Protein AF-A0A7X7IV28-F1 (afdb_monomer_lite)

Foldseek 3Di:
DDDDAADEDEDEDAAPVDHCVVVVVVLVVVLVVCVVVVNNVRYDYHYDPHYDD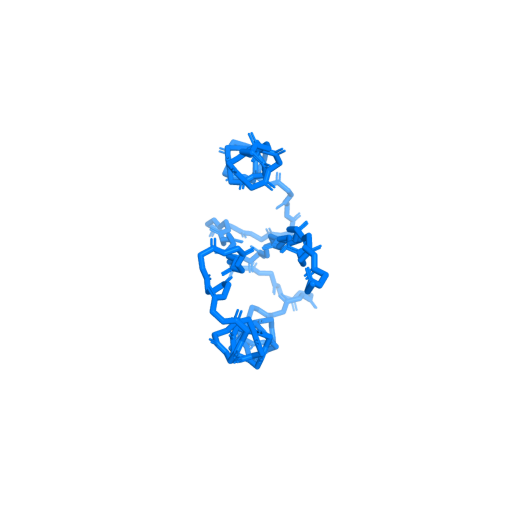DDCVRVVVVVVVRVDDD

pLDDT: mean 80.37, std 15.92, range [38.47, 96.62]

Secondary structure (DSSP, 8-state):
---PPP--EEE-SS-SSS-HHHHHHHHHHHHHHHHHTT-GGG--EEE-SSSS---HHHHHHHHHHTTS--

Radius of gyration: 13.2 Å; chains: 1; bounding box: 35×16×35 Å

Sequence (70 aa):
MPAFRHRRQAVYGKDPIFPIAGTRRAFRKLRGIYDACGASDQCRLVVGPEGHRFYADLAWPAMQKAMRRR

Structure (mmCIF, N/CA/C/O backbone):
data_AF-A0A7X7IV28-F1
#
_entry.id   AF-A0A7X7IV28-F1
#
loop_
_atom_site.group_PDB
_atom_site.id
_atom_site.type_symbol
_atom_site.label_atom_id
_atom_site.label_alt_id
_atom_site.label_comp_id
_atom_site.label_asym_id
_atom_site.label_entity_id
_atom_site.label_seq_id
_atom_site.pdbx_PDB_ins_code
_atom_site.Cartn_x
_atom_site.Cartn_y
_atom_site.Cartn_z
_atom_site.occupancy
_atom_site.B_iso_or_equiv
_atom_site.auth_seq_id
_atom_site.auth_comp_id
_atom_site.auth_asym_id
_atom_site.auth_atom_id
_atom_site.pdbx_PDB_model_num
ATOM 1 N N . MET A 1 1 ? -13.695 9.805 21.958 1.00 38.47 1 MET A N 1
ATOM 2 C CA . MET A 1 1 ? -12.486 9.114 21.449 1.00 38.47 1 MET A CA 1
ATOM 3 C C . MET A 1 1 ? -12.354 9.440 19.967 1.00 38.47 1 MET A C 1
ATOM 5 O O . MET A 1 1 ? -13.357 9.284 19.279 1.00 38.47 1 MET A O 1
ATOM 9 N N . PRO A 1 2 ? -11.239 10.009 19.473 1.00 45.12 2 PRO A N 1
ATOM 10 C CA . PRO A 1 2 ? -11.230 10.627 18.151 1.00 45.12 2 PRO A CA 1
ATOM 11 C C . PRO A 1 2 ? -11.228 9.566 17.044 1.00 45.12 2 PRO A C 1
ATOM 13 O O . PRO A 1 2 ? -10.481 8.593 17.092 1.00 45.12 2 PRO A O 1
ATOM 16 N N . ALA A 1 3 ? -12.090 9.767 16.047 1.00 44.66 3 ALA A N 1
ATOM 17 C CA . ALA A 1 3 ? -12.208 8.930 14.861 1.00 44.66 3 ALA A CA 1
ATOM 18 C C . ALA A 1 3 ? -10.958 9.085 13.977 1.00 44.66 3 ALA A C 1
ATOM 20 O O . ALA A 1 3 ? -10.767 10.116 13.323 1.00 44.66 3 ALA A O 1
ATOM 21 N N . PHE A 1 4 ? -10.094 8.070 13.965 1.00 41.50 4 PHE A N 1
ATOM 22 C CA . PHE A 1 4 ? -8.879 8.069 13.156 1.00 41.50 4 PHE A CA 1
ATOM 23 C C . PHE A 1 4 ? -9.195 7.737 11.693 1.00 41.50 4 PHE A C 1
ATOM 25 O O . PHE A 1 4 ? -9.775 6.706 11.362 1.00 41.50 4 PHE A O 1
ATOM 32 N N . ARG A 1 5 ? -8.843 8.689 10.822 1.00 52.03 5 ARG A N 1
ATOM 33 C CA . ARG A 1 5 ? -9.212 8.760 9.404 1.00 52.03 5 ARG A CA 1
ATOM 34 C C . ARG A 1 5 ? -8.207 8.049 8.497 1.00 52.03 5 ARG A C 1
ATOM 36 O O . ARG A 1 5 ? -6.996 8.141 8.670 1.00 52.03 5 ARG A O 1
ATOM 43 N N . HIS A 1 6 ? -8.761 7.424 7.469 1.00 45.06 6 HIS A N 1
ATOM 44 C CA . HIS A 1 6 ? -8.119 6.553 6.492 1.00 45.06 6 HIS A CA 1
ATOM 45 C C . HIS A 1 6 ? -7.062 7.248 5.608 1.00 45.06 6 HIS A C 1
ATOM 47 O O . HIS A 1 6 ? -7.366 8.236 4.938 1.00 45.06 6 HIS A O 1
ATOM 53 N N . ARG A 1 7 ? -5.846 6.683 5.507 1.00 44.00 7 ARG A N 1
ATOM 54 C CA . ARG A 1 7 ? -4.859 7.004 4.450 1.00 44.00 7 ARG A CA 1
ATOM 55 C C . ARG A 1 7 ? -4.187 5.727 3.921 1.00 44.00 7 ARG A C 1
ATOM 57 O O . ARG A 1 7 ? -3.894 4.822 4.691 1.00 44.00 7 ARG A O 1
ATOM 64 N N . ARG A 1 8 ? -3.947 5.651 2.602 1.00 62.56 8 ARG A N 1
ATOM 65 C CA . ARG A 1 8 ? -3.377 4.484 1.883 1.00 62.56 8 ARG A CA 1
ATOM 66 C C . ARG A 1 8 ? -2.280 4.906 0.911 1.00 62.56 8 ARG A C 1
ATOM 68 O O . ARG A 1 8 ? -2.313 6.032 0.423 1.00 62.56 8 ARG A O 1
ATOM 75 N N . GLN A 1 9 ? -1.361 3.990 0.596 1.00 52.06 9 GLN A N 1
ATOM 76 C CA . GLN A 1 9 ? -0.211 4.247 -0.277 1.00 52.06 9 GLN A CA 1
ATOM 77 C C . GLN A 1 9 ? -0.041 3.131 -1.325 1.00 52.06 9 GLN A C 1
ATOM 79 O O . GLN A 1 9 ? -0.154 1.944 -1.010 1.00 52.06 9 GLN A O 1
ATOM 84 N N . ALA A 1 10 ? 0.216 3.519 -2.576 1.00 56.38 10 ALA A N 1
ATOM 85 C CA . ALA A 1 10 ? 0.489 2.627 -3.707 1.00 56.38 10 ALA A CA 1
ATOM 86 C C . ALA A 1 10 ? 1.972 2.712 -4.102 1.00 56.38 10 ALA A C 1
ATOM 88 O O . ALA A 1 10 ? 2.583 3.769 -3.945 1.00 56.38 10 ALA A O 1
ATOM 89 N N . VAL A 1 11 ? 2.557 1.592 -4.540 1.00 60.41 11 VAL A N 1
ATOM 90 C CA . VAL A 1 11 ? 4.011 1.430 -4.725 1.00 60.41 11 VAL A CA 1
ATOM 91 C C . VAL A 1 11 ? 4.322 0.523 -5.922 1.00 60.41 11 VAL A C 1
ATOM 93 O O . VAL A 1 11 ? 3.533 -0.348 -6.281 1.00 60.41 11 VAL A O 1
ATOM 96 N N . TYR A 1 12 ? 5.484 0.726 -6.536 1.00 69.75 12 TYR A N 1
ATOM 97 C CA . TYR A 1 12 ? 5.938 0.096 -7.780 1.00 69.75 12 TYR A CA 1
ATOM 98 C C . TYR A 1 12 ? 6.716 -1.208 -7.523 1.00 69.75 12 TYR A C 1
ATOM 100 O O . TYR A 1 12 ? 7.484 -1.284 -6.566 1.00 69.75 12 TYR A O 1
ATOM 108 N N . GLY A 1 13 ? 6.511 -2.243 -8.347 1.00 61.75 13 GLY A N 1
ATOM 109 C CA . GLY A 1 13 ? 7.083 -3.583 -8.143 1.00 61.75 13 GLY A CA 1
ATOM 110 C C . GLY A 1 13 ? 8.495 -3.775 -8.706 1.00 61.75 13 GLY A C 1
ATOM 111 O O . GLY A 1 13 ? 9.323 -4.408 -8.050 1.00 61.75 13 GLY A O 1
ATOM 112 N N . LYS A 1 14 ? 8.777 -3.210 -9.890 1.00 69.00 14 LYS A N 1
ATOM 113 C CA . LYS A 1 14 ? 10.055 -3.341 -10.624 1.00 69.00 14 LYS A CA 1
ATOM 114 C C . LYS A 1 14 ? 10.650 -1.975 -10.982 1.00 69.00 14 LYS A C 1
ATOM 116 O O . LYS A 1 14 ? 10.912 -1.679 -12.143 1.00 69.00 14 LYS A O 1
ATOM 121 N N . ASP A 1 15 ? 10.778 -1.101 -9.993 1.00 75.62 15 ASP A N 1
ATOM 122 C CA . ASP A 1 15 ? 11.309 0.247 -10.187 1.00 75.62 15 ASP A CA 1
ATOM 123 C C . ASP A 1 15 ? 12.760 0.336 -9.673 1.00 75.62 15 ASP A C 1
ATOM 125 O O . ASP A 1 15 ? 12.975 0.200 -8.464 1.00 75.62 15 ASP A O 1
ATOM 129 N N . PRO A 1 16 ? 13.760 0.533 -10.556 1.00 76.81 16 PRO A N 1
ATOM 130 C CA . PRO A 1 16 ? 15.157 0.661 -10.147 1.00 76.81 16 PRO A CA 1
ATOM 131 C C . PRO A 1 16 ? 15.466 2.004 -9.466 1.00 76.81 16 PRO A C 1
ATOM 133 O O . PRO A 1 16 ? 16.426 2.079 -8.705 1.00 76.81 16 PRO A O 1
ATOM 136 N N . ILE A 1 17 ? 14.657 3.045 -9.698 1.00 83.00 17 ILE A N 1
ATOM 137 C CA . ILE A 1 17 ? 14.800 4.367 -9.067 1.00 83.00 17 ILE A CA 1
ATOM 138 C C . ILE A 1 17 ? 14.220 4.326 -7.648 1.00 83.00 17 ILE A C 1
ATOM 140 O O . ILE A 1 17 ? 14.797 4.889 -6.717 1.00 83.00 17 ILE A O 1
ATOM 144 N N . PHE A 1 18 ? 13.113 3.600 -7.458 1.00 80.19 18 PHE A N 1
ATOM 145 C CA . PHE A 1 18 ? 12.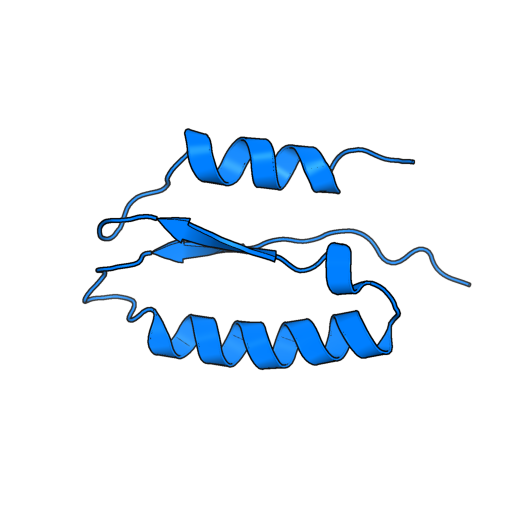460 3.422 -6.158 1.00 80.19 18 PHE A CA 1
ATOM 146 C C . PHE A 1 18 ? 1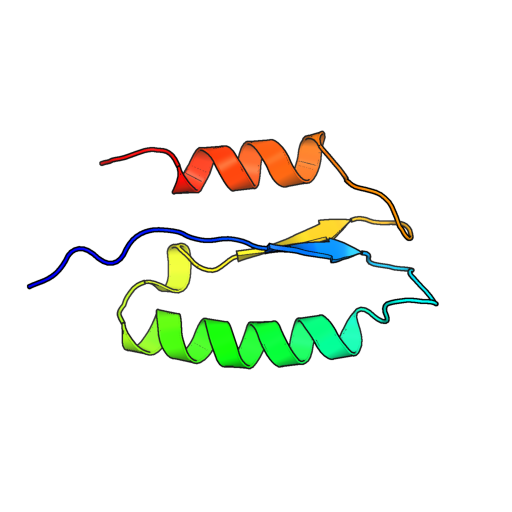2.285 1.940 -5.789 1.00 80.19 18 PHE A C 1
ATOM 148 O O . PHE A 1 18 ? 11.182 1.393 -5.899 1.00 80.19 18 PHE A O 1
ATOM 155 N N . PRO A 1 19 ? 13.339 1.274 -5.276 1.00 83.38 19 PRO A N 1
ATOM 156 C CA . PRO A 1 19 ? 13.273 -0.137 -4.919 1.00 83.38 19 PRO A CA 1
ATOM 157 C C . PRO A 1 19 ? 12.191 -0.441 -3.873 1.00 83.38 19 PRO A C 1
ATOM 159 O O . PRO A 1 19 ? 12.204 0.067 -2.746 1.00 83.38 19 PRO A O 1
ATOM 162 N N . ILE A 1 20 ? 11.299 -1.380 -4.201 1.00 87.50 20 ILE A N 1
ATOM 163 C CA . ILE A 1 20 ? 10.146 -1.759 -3.366 1.00 87.50 20 ILE A CA 1
ATOM 164 C C . ILE A 1 20 ? 10.517 -2.237 -1.952 1.00 87.50 20 ILE A C 1
ATOM 166 O O . ILE A 1 20 ? 9.702 -2.178 -1.026 1.00 87.50 20 ILE A O 1
ATOM 170 N N . ALA A 1 21 ? 11.746 -2.718 -1.752 1.00 90.56 21 ALA A N 1
ATOM 171 C CA . ALA A 1 21 ? 12.225 -3.192 -0.458 1.00 90.56 21 ALA A CA 1
ATOM 172 C C . ALA A 1 21 ? 12.151 -2.102 0.626 1.00 90.56 21 ALA A C 1
ATOM 174 O O . ALA A 1 21 ? 11.715 -2.380 1.750 1.00 90.56 21 ALA A O 1
ATOM 175 N N . GLY A 1 22 ? 12.524 -0.863 0.280 1.00 90.50 22 GLY A N 1
ATOM 176 C CA . GLY A 1 22 ? 12.445 0.283 1.186 1.00 90.50 22 GLY A CA 1
ATOM 177 C C . GLY A 1 22 ? 11.003 0.560 1.596 1.00 90.50 22 GLY A C 1
ATOM 178 O O . GLY A 1 22 ? 10.684 0.638 2.785 1.00 90.50 22 GLY A O 1
ATOM 179 N N . THR A 1 23 ? 10.094 0.583 0.625 1.00 90.81 23 THR A N 1
ATOM 180 C CA . THR A 1 23 ? 8.690 0.868 0.901 1.00 90.81 23 THR A CA 1
ATOM 181 C C . THR A 1 23 ? 7.991 -0.248 1.665 1.00 90.81 23 THR A C 1
ATOM 183 O O . THR A 1 23 ? 7.222 0.035 2.578 1.00 90.81 23 THR A O 1
ATOM 186 N N . ARG A 1 24 ? 8.297 -1.523 1.388 1.00 92.19 24 ARG A N 1
ATOM 187 C CA . ARG A 1 24 ? 7.802 -2.655 2.194 1.00 92.19 24 ARG A CA 1
ATOM 188 C C . ARG A 1 24 ? 8.252 -2.544 3.649 1.00 92.19 24 ARG A C 1
ATOM 190 O O . ARG A 1 24 ? 7.471 -2.834 4.553 1.00 92.19 24 ARG A O 1
ATOM 197 N N . ARG A 1 25 ? 9.495 -2.115 3.892 1.00 94.50 25 ARG A N 1
ATOM 198 C CA . ARG A 1 25 ? 10.017 -1.894 5.249 1.00 94.50 25 ARG A CA 1
ATOM 199 C C . ARG A 1 25 ? 9.270 -0.767 5.960 1.00 94.50 25 ARG A C 1
ATOM 201 O O . ARG A 1 25 ? 8.855 -0.959 7.100 1.00 94.50 25 ARG A O 1
ATOM 208 N N . ALA A 1 26 ? 9.078 0.369 5.292 1.00 94.06 26 ALA A N 1
ATOM 209 C CA . ALA A 1 26 ? 8.320 1.493 5.838 1.00 94.06 26 ALA A CA 1
ATOM 210 C C . ALA A 1 26 ? 6.856 1.105 6.110 1.00 94.06 26 ALA A C 1
ATOM 212 O O . ALA A 1 26 ? 6.340 1.363 7.195 1.00 94.06 26 ALA A O 1
ATOM 213 N N . PHE A 1 27 ? 6.223 0.392 5.175 1.00 93.69 27 PHE A N 1
ATOM 214 C CA . PHE A 1 27 ? 4.852 -0.084 5.315 1.00 93.69 27 PHE A CA 1
ATOM 215 C C . PHE A 1 27 ? 4.677 -1.031 6.504 1.00 93.69 27 PHE A C 1
ATOM 217 O O . PHE A 1 27 ? 3.714 -0.876 7.241 1.00 93.69 27 PHE A O 1
ATOM 224 N N . ARG A 1 28 ? 5.603 -1.971 6.748 1.00 94.81 28 ARG A N 1
ATOM 225 C CA . ARG A 1 28 ? 5.529 -2.846 7.935 1.00 94.81 28 ARG A CA 1
ATOM 226 C C . ARG A 1 28 ? 5.525 -2.051 9.242 1.00 94.81 28 ARG A C 1
ATOM 228 O O . ARG A 1 28 ? 4.737 -2.359 10.128 1.00 94.81 28 ARG A O 1
ATOM 235 N N . LYS A 1 29 ? 6.362 -1.012 9.347 1.00 96.38 29 LYS A N 1
ATOM 236 C CA . LYS A 1 29 ? 6.384 -0.127 10.524 1.00 96.38 29 LYS A CA 1
ATOM 237 C C . LYS A 1 29 ? 5.072 0.645 10.668 1.00 96.38 29 LYS A C 1
ATOM 239 O O . LYS A 1 29 ? 4.492 0.662 11.747 1.00 96.38 29 LYS A O 1
ATOM 244 N N . LEU A 1 30 ? 4.588 1.234 9.573 1.00 94.12 30 LEU A N 1
ATOM 245 C CA . LEU A 1 30 ? 3.318 1.961 9.556 1.00 94.12 30 LEU A CA 1
ATOM 246 C C . LEU A 1 30 ? 2.144 1.054 9.938 1.00 94.12 30 LEU A C 1
ATOM 248 O O . LEU A 1 30 ? 1.289 1.446 10.725 1.00 94.12 30 LEU A O 1
ATOM 252 N N . ARG A 1 31 ? 2.125 -0.171 9.410 1.00 92.81 31 ARG A N 1
ATOM 253 C CA . ARG A 1 31 ? 1.090 -1.156 9.701 1.00 92.81 31 ARG A CA 1
ATOM 254 C C . ARG A 1 31 ? 1.057 -1.508 11.186 1.00 92.81 31 ARG A C 1
ATOM 256 O O . ARG A 1 31 ? -0.029 -1.518 11.738 1.00 92.81 31 ARG A O 1
ATOM 263 N N . GLY A 1 32 ? 2.211 -1.664 11.838 1.00 95.69 32 GLY A N 1
ATOM 264 C CA . GLY A 1 32 ? 2.272 -1.887 13.287 1.00 95.69 32 GLY A CA 1
ATOM 265 C C . GLY A 1 32 ? 1.619 -0.768 14.112 1.00 95.69 32 GLY A C 1
ATOM 266 O O . GLY A 1 32 ? 0.940 -1.050 15.092 1.00 95.69 32 GLY A O 1
ATOM 267 N N . ILE A 1 33 ? 1.745 0.494 13.683 1.00 96.25 33 ILE A N 1
ATOM 268 C CA . ILE A 1 33 ? 1.049 1.625 14.326 1.00 96.25 33 ILE A CA 1
ATOM 269 C C . ILE A 1 33 ? -0.469 1.494 14.142 1.00 96.25 33 ILE A C 1
ATOM 271 O O . ILE A 1 33 ? -1.220 1.618 15.103 1.00 96.25 33 ILE A O 1
ATOM 275 N N . TYR A 1 34 ? -0.928 1.209 12.921 1.00 92.62 34 TYR A N 1
ATOM 276 C CA . TYR A 1 34 ? -2.356 1.013 12.649 1.00 92.62 34 TYR A CA 1
ATOM 277 C C . TYR A 1 34 ? -2.929 -0.194 13.399 1.00 92.62 34 TYR A C 1
ATOM 279 O O . TYR A 1 34 ? -4.058 -0.121 13.874 1.00 92.62 34 TYR A O 1
ATOM 287 N N . ASP A 1 35 ? -2.155 -1.269 13.542 1.00 94.75 35 ASP A N 1
ATOM 288 C CA . ASP A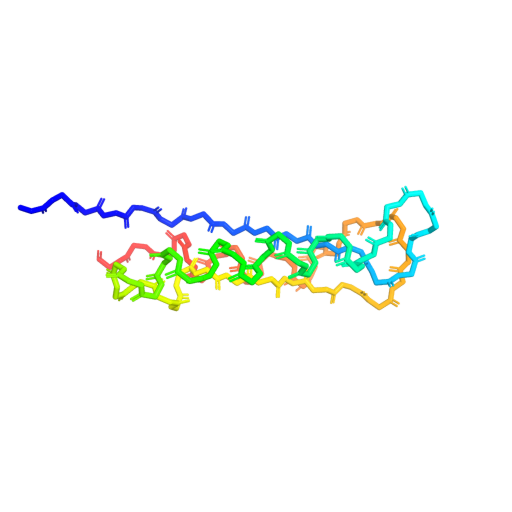 1 35 ? -2.532 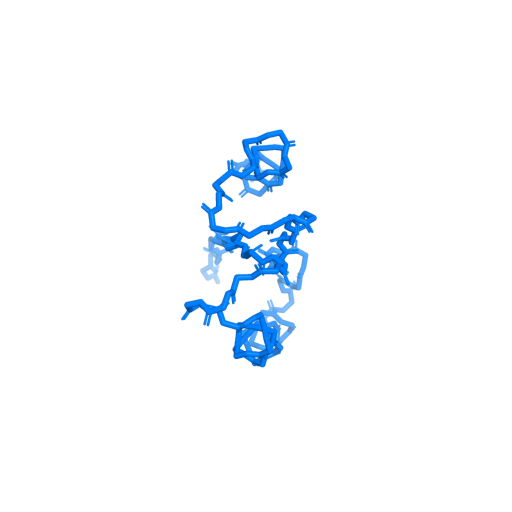-2.457 14.306 1.00 94.75 35 ASP A CA 1
ATOM 289 C C . ASP A 1 35 ? -2.703 -2.124 15.797 1.00 94.75 35 ASP A C 1
ATOM 291 O O . ASP A 1 35 ? -3.724 -2.475 16.383 1.00 94.75 35 ASP A O 1
ATOM 295 N N . ALA A 1 36 ? -1.780 -1.359 16.389 1.00 96.62 36 ALA A N 1
ATOM 296 C CA . ALA A 1 36 ? -1.897 -0.885 17.773 1.00 96.62 36 ALA A CA 1
ATOM 297 C C . ALA A 1 36 ? -3.123 0.023 17.997 1.00 96.62 36 ALA A C 1
ATOM 299 O O . ALA A 1 36 ? -3.662 0.084 19.100 1.00 96.62 36 ALA A O 1
ATOM 300 N N . CYS A 1 37 ? -3.593 0.702 16.949 1.00 94.62 37 CYS A N 1
ATOM 301 C CA . CYS A 1 37 ? -4.820 1.497 16.976 1.00 94.62 37 CYS A CA 1
ATOM 302 C C . CYS A 1 37 ? -6.093 0.695 16.639 1.00 94.62 37 CYS A C 1
ATOM 304 O O . CYS A 1 37 ? -7.162 1.295 16.536 1.00 94.62 37 CYS A O 1
ATOM 306 N N . GLY A 1 38 ? -6.004 -0.621 16.408 1.00 92.94 38 GLY A N 1
ATOM 307 C CA . GLY A 1 38 ? -7.142 -1.444 15.978 1.00 92.94 38 GLY A CA 1
ATOM 308 C C . GLY A 1 38 ? -7.660 -1.113 14.570 1.00 92.94 38 GLY A C 1
ATOM 309 O O . GLY A 1 38 ? -8.794 -1.440 14.236 1.00 92.94 38 GLY A O 1
ATOM 310 N N . ALA A 1 39 ? -6.846 -0.452 13.743 1.00 90.44 39 ALA A N 1
ATOM 311 C CA . ALA A 1 39 ? -7.201 0.071 12.422 1.00 90.44 39 ALA A CA 1
ATOM 312 C C . ALA A 1 39 ? -6.408 -0.602 11.286 1.00 90.44 39 ALA A C 1
ATOM 314 O O . ALA A 1 39 ? -6.196 -0.022 10.221 1.00 90.44 39 ALA A O 1
ATOM 315 N N . SER A 1 40 ? -5.928 -1.826 11.495 1.00 85.56 40 SER A N 1
ATOM 316 C CA . SER A 1 40 ? -5.136 -2.609 10.539 1.00 85.56 40 SER A CA 1
ATOM 317 C C . SER A 1 40 ? -5.720 -2.643 9.123 1.00 85.56 40 SER A C 1
ATOM 319 O O . SER A 1 40 ? -5.003 -2.551 8.123 1.00 85.56 40 SER A O 1
ATOM 321 N N . ASP A 1 41 ? -7.040 -2.775 9.029 1.00 85.25 41 ASP A N 1
ATOM 322 C CA . ASP A 1 41 ? -7.814 -2.829 7.790 1.00 85.25 41 ASP A CA 1
ATOM 323 C C . ASP A 1 41 ? -7.787 -1.505 7.001 1.00 85.25 41 ASP A C 1
ATOM 325 O O . ASP A 1 41 ? -8.026 -1.503 5.789 1.00 85.25 41 ASP A O 1
ATOM 329 N N . GLN A 1 42 ? -7.410 -0.406 7.660 1.00 84.75 42 GLN A N 1
ATOM 330 C CA . GLN A 1 42 ? -7.269 0.930 7.082 1.00 84.75 42 GLN A CA 1
ATOM 331 C C . GLN A 1 42 ? -5.887 1.206 6.484 1.00 84.75 42 GLN A C 1
ATOM 333 O O . GLN A 1 42 ? -5.729 2.178 5.744 1.00 84.75 42 GLN A O 1
ATOM 338 N N . CYS A 1 43 ? -4.896 0.347 6.739 1.00 89.19 43 CYS A N 1
ATOM 339 C CA . CYS A 1 43 ? -3.541 0.492 6.214 1.00 89.19 43 CYS A CA 1
ATOM 340 C C . CYS A 1 43 ? -3.234 -0.609 5.197 1.00 89.19 43 CYS A C 1
ATOM 342 O O . CYS A 1 43 ? -2.976 -1.762 5.553 1.00 89.19 43 CYS A O 1
ATOM 344 N N . ARG A 1 44 ? -3.226 -0.252 3.908 1.00 89.12 44 ARG A N 1
ATOM 345 C CA . ARG A 1 44 ? -2.975 -1.187 2.802 1.00 89.12 44 ARG A CA 1
ATOM 346 C C . ARG A 1 44 ? -1.907 -0.666 1.849 1.00 89.12 44 ARG A C 1
ATOM 348 O O . ARG A 1 44 ? -1.903 0.514 1.503 1.00 89.12 44 ARG A O 1
ATOM 355 N N . LEU A 1 45 ? -1.060 -1.592 1.410 1.00 91.38 45 LEU A N 1
ATOM 356 C CA . LEU A 1 45 ? -0.071 -1.416 0.358 1.00 91.38 45 LEU A CA 1
ATOM 357 C C . LEU A 1 45 ? -0.590 -2.064 -0.929 1.00 91.38 45 LEU A C 1
ATOM 359 O O . LEU A 1 45 ? -0.953 -3.241 -0.921 1.00 91.38 45 LEU A O 1
ATOM 363 N N . VAL A 1 46 ? -0.625 -1.303 -2.021 1.00 90.69 46 VAL A N 1
ATOM 364 C CA . VAL A 1 46 ? -0.937 -1.814 -3.366 1.00 90.69 46 VAL A CA 1
ATOM 365 C C . VAL A 1 46 ? 0.346 -1.824 -4.181 1.00 90.69 46 VAL A C 1
ATOM 367 O O . VAL A 1 46 ? 1.024 -0.801 -4.244 1.00 90.69 46 VAL A O 1
ATOM 370 N N . VAL A 1 47 ? 0.673 -2.970 -4.778 1.00 89.31 47 VAL A N 1
ATOM 371 C CA . VAL A 1 47 ? 1.880 -3.157 -5.589 1.00 89.31 47 VAL A CA 1
ATOM 372 C C . VAL A 1 47 ? 1.482 -3.480 -7.019 1.00 89.31 47 VAL A C 1
ATOM 374 O O . VAL A 1 47 ? 0.730 -4.427 -7.241 1.00 89.31 47 VAL A O 1
ATOM 377 N N . GLY A 1 48 ? 1.977 -2.690 -7.968 1.00 86.50 48 GLY A N 1
ATOM 378 C CA . GLY A 1 48 ? 1.804 -2.964 -9.393 1.00 86.50 48 GLY A CA 1
ATOM 379 C C . GLY A 1 48 ? 2.841 -3.953 -9.947 1.00 86.50 48 GLY A C 1
ATOM 380 O O . GLY A 1 48 ? 3.915 -4.093 -9.356 1.00 86.50 48 GLY A O 1
ATOM 381 N N . PRO A 1 49 ? 2.543 -4.631 -11.071 1.00 83.56 49 PRO A N 1
ATOM 382 C CA . PRO A 1 49 ? 3.409 -5.668 -11.643 1.00 83.56 49 PRO A CA 1
ATOM 383 C C . PRO A 1 49 ? 4.718 -5.145 -12.259 1.00 83.56 49 PRO A C 1
ATOM 385 O O . PRO A 1 49 ? 5.725 -5.851 -12.229 1.00 83.56 49 PRO A O 1
ATOM 388 N N . GLU A 1 50 ? 4.730 -3.916 -12.779 1.00 81.50 50 GLU A N 1
ATOM 389 C CA . GLU A 1 50 ? 5.880 -3.328 -13.482 1.00 81.50 50 GLU A CA 1
ATOM 390 C C . GLU A 1 50 ? 6.467 -2.113 -12.732 1.00 81.50 50 GLU A C 1
ATOM 392 O O . GLU A 1 50 ? 6.176 -1.884 -11.550 1.00 81.50 50 GLU A O 1
ATOM 397 N N . GLY A 1 51 ? 7.341 -1.362 -13.408 1.00 77.06 51 GLY A N 1
ATOM 398 C CA . GLY A 1 51 ? 8.096 -0.230 -12.863 1.00 77.06 51 GLY A CA 1
ATOM 399 C C . GLY A 1 51 ? 7.286 1.051 -12.626 1.00 77.06 51 GLY A C 1
ATOM 400 O O . GLY A 1 51 ? 6.127 1.008 -12.208 1.00 77.06 51 GLY A O 1
ATOM 401 N N . HIS A 1 52 ? 7.930 2.198 -12.854 1.00 79.75 52 HIS A N 1
ATOM 402 C CA . HIS A 1 52 ? 7.499 3.533 -12.420 1.00 79.75 52 HIS A CA 1
ATOM 403 C C . HIS A 1 52 ? 6.220 4.038 -13.120 1.00 79.75 52 HIS A C 1
ATOM 405 O O . HIS A 1 52 ? 6.259 4.844 -14.049 1.00 79.75 52 HIS A O 1
ATOM 411 N N . ARG A 1 53 ? 5.058 3.535 -12.693 1.00 82.19 53 ARG A N 1
ATOM 412 C CA . ARG A 1 53 ? 3.736 3.884 -13.233 1.00 82.19 53 ARG A CA 1
ATOM 413 C C . ARG A 1 53 ? 2.667 3.836 -12.151 1.00 82.19 53 ARG A C 1
ATOM 415 O O . ARG A 1 53 ? 2.608 2.901 -11.356 1.00 82.19 53 ARG A O 1
ATOM 422 N N . PHE A 1 54 ? 1.734 4.782 -12.199 1.00 84.12 54 PHE A N 1
ATOM 423 C CA . PHE A 1 54 ? 0.493 4.688 -11.438 1.00 84.12 54 PHE A CA 1
ATOM 424 C C . PHE A 1 54 ? -0.491 3.694 -12.081 1.00 84.12 54 PHE A C 1
ATOM 426 O O . PHE A 1 54 ? -0.896 3.861 -13.230 1.00 84.12 54 PHE A O 1
ATOM 433 N N . TYR A 1 55 ? -0.895 2.669 -11.329 1.00 87.00 55 TYR A N 1
ATOM 434 C CA . TYR A 1 55 ? -1.879 1.671 -11.761 1.00 87.00 55 TYR A CA 1
ATOM 435 C C . TYR A 1 55 ? -3.267 2.080 -11.283 1.00 87.00 55 TYR A C 1
ATOM 437 O O . TYR A 1 55 ? -3.682 1.675 -10.196 1.00 87.00 55 TYR A O 1
ATOM 445 N N . ALA A 1 56 ? -3.971 2.887 -12.077 1.00 89.00 56 ALA A N 1
ATOM 446 C CA . ALA A 1 56 ? -5.299 3.384 -11.722 1.00 89.00 56 ALA A CA 1
ATOM 447 C C . ALA A 1 56 ? -6.250 2.236 -11.349 1.00 89.00 56 ALA A C 1
ATOM 449 O O . ALA A 1 56 ? -6.797 2.243 -10.251 1.00 89.00 56 ALA A O 1
ATOM 450 N N . ASP A 1 57 ? -6.334 1.187 -12.166 1.00 90.12 57 ASP A N 1
ATOM 451 C CA . ASP A 1 57 ? -7.247 0.058 -11.930 1.00 90.12 57 ASP A CA 1
ATOM 452 C C . ASP A 1 57 ? -6.951 -0.721 -10.641 1.00 90.12 57 ASP A C 1
ATOM 454 O O . ASP A 1 57 ? -7.853 -1.295 -10.036 1.00 90.12 57 ASP A O 1
ATOM 458 N N . LEU A 1 58 ? -5.702 -0.711 -10.164 1.00 88.06 58 LEU A N 1
ATOM 459 C CA . LEU A 1 58 ? -5.331 -1.325 -8.884 1.00 88.06 58 LEU A CA 1
ATOM 460 C C . LEU A 1 58 ? -5.525 -0.354 -7.711 1.00 88.06 58 LEU A C 1
ATOM 462 O O . LEU A 1 58 ? -5.983 -0.738 -6.631 1.00 88.06 58 LEU A O 1
ATOM 466 N N . ALA A 1 59 ? -5.158 0.913 -7.901 1.00 88.81 59 ALA A N 1
ATOM 467 C CA . ALA A 1 59 ? -5.128 1.917 -6.848 1.00 88.81 59 ALA A CA 1
ATOM 468 C C . ALA A 1 59 ? -6.515 2.493 -6.541 1.00 88.81 59 ALA A C 1
ATOM 470 O O . ALA A 1 59 ? -6.822 2.743 -5.376 1.00 88.81 59 ALA A O 1
ATOM 471 N N . TRP A 1 60 ? -7.372 2.690 -7.544 1.00 90.62 60 TRP A N 1
ATOM 472 C CA . TRP A 1 60 ? -8.674 3.337 -7.377 1.00 90.62 60 TRP A CA 1
ATOM 473 C C . TRP A 1 60 ? -9.694 2.511 -6.608 1.00 90.62 60 TRP A C 1
ATOM 475 O O . TRP A 1 60 ? -10.270 3.054 -5.665 1.00 90.62 60 TRP A O 1
ATOM 485 N N . PRO A 1 61 ? -9.886 1.210 -6.872 1.00 90.62 61 PRO A N 1
ATOM 486 C CA . PRO A 1 61 ? -10.737 0.379 -6.022 1.00 90.62 61 PRO A CA 1
ATOM 487 C C . PRO A 1 61 ? -10.214 0.342 -4.584 1.00 90.62 61 PRO A C 1
ATOM 489 O O . PRO A 1 61 ? -10.969 0.496 -3.617 1.00 90.62 61 PRO A O 1
ATOM 492 N N . ALA A 1 62 ? -8.888 0.227 -4.443 1.00 87.38 62 ALA A N 1
ATOM 493 C CA . ALA A 1 62 ? -8.236 0.250 -3.151 1.00 87.38 62 ALA A CA 1
ATOM 494 C C . ALA A 1 62 ? -8.430 1.582 -2.433 1.00 87.38 62 ALA A C 1
ATOM 496 O O . ALA A 1 62 ? -8.577 1.505 -1.221 1.00 87.38 62 ALA A O 1
ATOM 497 N N . MET A 1 63 ? -8.466 2.732 -3.135 1.00 86.81 63 MET A N 1
ATOM 498 C CA . MET A 1 63 ? -8.708 4.096 -2.627 1.00 86.81 63 MET A CA 1
ATOM 499 C C . MET A 1 63 ? -10.196 4.400 -2.368 1.00 86.81 63 MET A C 1
ATOM 501 O O . MET A 1 63 ? -10.547 5.067 -1.395 1.00 86.81 63 MET A O 1
ATOM 505 N N . GLN A 1 64 ? -11.117 3.837 -3.128 1.00 90.75 64 GLN A N 1
ATOM 506 C CA . GLN A 1 64 ? -12.540 3.992 -2.843 1.00 90.75 64 GLN A CA 1
ATOM 507 C C . GLN A 1 64 ? -12.929 3.239 -1.567 1.00 90.75 64 GLN A C 1
ATOM 509 O O . GLN A 1 64 ? -13.613 3.797 -0.711 1.00 90.75 64 GLN A O 1
ATOM 514 N N . LYS A 1 65 ? -12.405 2.020 -1.360 1.00 85.19 65 LYS A N 1
ATOM 515 C CA . LYS A 1 65 ? -12.767 1.167 -0.211 1.00 85.19 65 LYS A CA 1
ATOM 516 C C . LYS A 1 65 ? -12.641 1.851 1.155 1.00 85.19 65 LYS A C 1
ATOM 518 O O . LYS A 1 65 ? -13.555 1.775 1.954 1.00 85.19 65 LYS A O 1
ATOM 523 N N . ALA A 1 66 ? -11.532 2.518 1.412 1.00 81.12 66 ALA A N 1
ATOM 524 C CA . ALA A 1 66 ? -11.287 3.300 2.626 1.00 81.12 66 ALA A CA 1
ATOM 525 C C . ALA A 1 66 ? -11.586 4.805 2.482 1.00 81.12 66 ALA A C 1
ATOM 527 O O . ALA A 1 66 ? -11.288 5.566 3.387 1.00 81.12 66 ALA A O 1
ATOM 528 N N . MET A 1 67 ? -12.138 5.275 1.355 1.00 83.62 67 MET A N 1
ATOM 529 C CA . MET A 1 67 ? -12.803 6.590 1.324 1.00 83.62 67 MET A CA 1
ATOM 530 C C . MET A 1 67 ? -14.287 6.458 1.661 1.00 83.62 67 MET A C 1
ATOM 532 O O . MET A 1 67 ? -14.892 7.431 2.107 1.00 83.62 67 MET A O 1
ATOM 536 N N . ARG A 1 68 ? -14.874 5.269 1.468 1.00 83.25 68 ARG A N 1
ATOM 537 C CA . ARG A 1 68 ? -16.232 4.966 1.915 1.00 83.25 68 ARG A CA 1
ATOM 538 C C . ARG A 1 68 ? -16.329 5.203 3.419 1.00 83.25 68 ARG A C 1
ATOM 540 O O . ARG A 1 68 ? -15.716 4.489 4.208 1.00 83.25 68 ARG A O 1
ATOM 547 N N . ARG A 1 69 ? -17.106 6.221 3.782 1.00 59.88 69 ARG A N 1
ATOM 548 C CA . ARG A 1 69 ? -17.518 6.491 5.157 1.00 59.88 69 ARG A CA 1
ATOM 549 C C . ARG A 1 69 ? -18.535 5.429 5.582 1.00 59.88 69 ARG A C 1
ATOM 551 O O . ARG A 1 69 ? -19.433 5.108 4.804 1.00 59.88 69 ARG A O 1
ATOM 558 N N . ARG A 1 70 ? -18.359 4.890 6.786 1.00 56.47 70 ARG A N 1
ATOM 559 C CA . ARG A 1 70 ? -19.451 4.352 7.599 1.00 56.47 70 ARG A CA 1
ATOM 560 C C . ARG A 1 70 ? -19.830 5.416 8.614 1.00 56.47 70 ARG A C 1
ATOM 562 O O . ARG A 1 7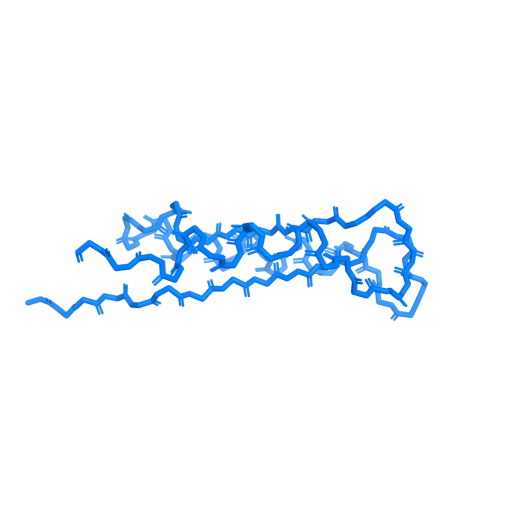0 ? -18.895 6.122 9.058 1.00 56.47 70 ARG A O 1
#